Protein 7BMY (pdb70)

Solvent-accessible surface area: 7730 Å² total; per-residue (Å²): 210,158,183,163,142,34,100,143,87,48,30,157,1,84,1,28,32,162,194,142,120,2,17,0,19,8,40,169,86,57,129,76,0,26,5,14,43,86,125,26,128,42,108,56,91,8,72,3,21,13,107,61,13,67,72,36,78,68,33,88,100,87,45,112,109,23,31,0,55,0,12,17,126,94,132,133,143,52,131,139,76,49,114,51,22,84,26,111,0,50,5,55,49,124,121,61,14,48,62,40,0,42,47,0,69,80,13,0,51,67,28,50,92,70,104

Secondary structure (DSSP, 8-state):
-------PPPP-EEEEETTEEEEEEE-TTS-EEEEEETT--S--SEEEEGGGEEEEEEPPTTSSS-EEEEEEPPPTT--TTSPPPEEEEEE--TTTHHHHHHHHHHHHHHHHHH-

Organism: Chaetomium thermophilum (strain DSM 1495 / CBS 144.50 / IMI 039719) (NCBI:txid759272)

Radius of gyration: 14.59 Å; Cα contacts (8 Å, |Δi|>4): 200; chains: 1; bounding box: 38×40×38 Å

Sequence (115 aa):
NLYFQGAMSIPRSQTTYKKKEGILTLLTEEDRKFLIWTPLPATGPPTVSLALDDNITNLQQTPPGSAKVILKFTERPRPNAEPGAPPPQYMFQFTHPTDARAEANAIRDLLSSQQLLAAA

Foldseek 3Di:
DDDDDDDDDWDWFFKDWPRATWTWTADPVNQWTFTAGPVRPDGTPDTAGLQFWDDWDFDDPPDPWTKIKTFGHADPPDDPVDGTDMTIITGPPPPCRNVVVVVNSVSSVRVSVVD

Structure (mmCIF, N/CA/C/O backbone):
data_7BMY
#
_entry.id   7BMY
#
_cell.length_a   34.426
_cell.length_b   106.791
_cell.length_c   75.870
_cell.angle_alpha   90.000
_cell.angle_beta   90.000
_cell.angle_gamma   90.000
#
_symmetry.space_group_name_H-M   'C 2 2 21'
#
loop_
_entity.id
_entity.type
_entity.pdbx_description
1 polymer 'RNA polymerase II transcription factor B 73 kDa subunit-like protein'
2 non-polymer 'CESIUM ION'
3 non-polymer 'CHLORIDE ION'
4 water water
#
loop_
_atom_site.group_PDB
_atom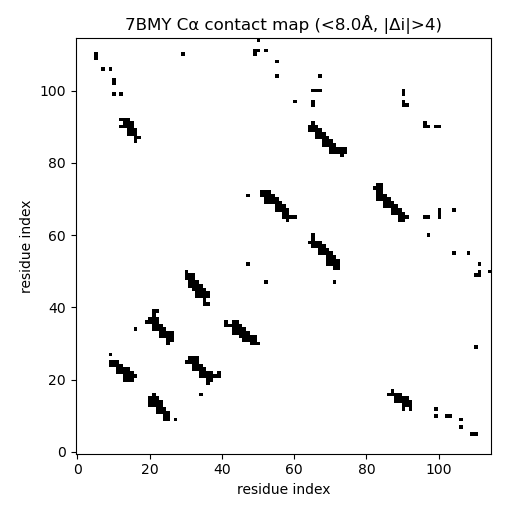_site.id
_atom_site.type_symbol
_atom_site.label_atom_id
_atom_site.label_alt_id
_atom_site.label_comp_id
_atom_site.label_asym_id
_atom_site.label_entity_id
_atom_site.label_seq_id
_atom_site.pdbx_PDB_ins_code
_atom_site.Cartn_x
_atom_site.Cartn_y
_atom_site.Cartn_z
_atom_site.occupancy
_atom_site.B_iso_or_equiv
_atom_site.auth_seq_id
_atom_site.auth_comp_id
_atom_site.auth_asym_id
_atom_site.auth_atom_id
_atom_site.pdbx_PDB_model_num
ATOM 1 N N . ASN A 1 20 ? 13.451 10.950 21.467 1.00 41.41 -6 ASN A N 1
ATOM 2 C CA . ASN A 1 20 ? 13.732 12.201 20.696 1.00 42.14 -6 ASN A CA 1
ATOM 3 C C . ASN A 1 20 ? 12.882 13.440 21.129 1.00 37.82 -6 ASN A C 1
ATOM 4 O O . ASN A 1 20 ? 12.958 14.502 20.488 1.00 33.32 -6 ASN A O 1
ATOM 9 N N . LEU A 1 21 ? 12.155 13.330 22.250 1.00 33.15 -5 LEU A N 1
ATOM 10 C CA . LEU A 1 21 ? 11.299 14.436 22.746 1.00 30.25 -5 LEU A CA 1
ATOM 11 C C . LEU A 1 21 ? 12.121 15.603 23.276 1.00 30.86 -5 LEU A C 1
ATOM 12 O O . LEU A 1 21 ? 13.229 15.415 23.803 1.00 32.98 -5 LEU A O 1
ATOM 17 N N . TYR A 1 22 ? 11.569 16.803 23.160 1.00 26.67 -4 TYR A N 1
ATOM 18 C CA . TYR A 1 22 ? 12.203 17.990 23.719 1.00 28.88 -4 TYR A CA 1
ATOM 19 C C . TYR A 1 22 ? 11.175 18.614 24.643 1.00 26.23 -4 TYR A C 1
ATOM 20 O O . TYR A 1 22 ? 9.988 18.742 24.279 1.00 24.02 -4 TYR A O 1
ATOM 29 N N . PHE A 1 23 ? 11.628 18.964 25.841 1.00 23.69 -3 PHE A N 1
ATOM 30 C CA . PHE A 1 23 ? 10.792 19.617 26.850 1.00 21.76 -3 PHE A CA 1
ATOM 31 C C . PHE A 1 23 ? 11.329 20.970 27.248 1.00 23.82 -3 PHE A C 1
ATOM 32 O O . PHE A 1 23 ? 12.525 21.160 27.337 1.00 25.93 -3 PHE A O 1
ATOM 40 N N . GLN A 1 24 ? 10.437 21.908 27.425 1.00 20.20 -2 GLN A N 1
ATOM 41 C CA . GLN A 1 24 ? 10.791 23.197 28.000 1.00 22.74 -2 GLN A CA 1
ATOM 42 C C . GLN A 1 24 ? 10.258 23.224 29.386 1.00 20.18 -2 GLN A C 1
ATOM 43 O O . GLN A 1 24 ? 9.327 22.485 29.732 1.00 21.24 -2 GLN A O 1
ATOM 49 N N . GLY A 1 25 ? 10.826 24.082 30.224 1.00 20.11 -1 GLY A N 1
ATOM 50 C CA . GLY A 1 25 ? 10.287 24.293 31.573 1.00 18.86 -1 GLY A CA 1
ATOM 51 C C . GLY A 1 25 ? 8.868 24.856 31.576 1.00 19.31 -1 GLY A C 1
ATOM 52 O O . GLY A 1 25 ? 8.462 25.602 30.684 1.00 23.60 -1 GLY A O 1
ATOM 53 N N . ALA A 1 26 ? 8.083 24.402 32.540 1.00 17.43 0 ALA A N 1
ATOM 54 C CA . ALA A 1 26 ? 6.645 24.722 32.670 1.00 16.30 0 ALA A CA 1
ATOM 55 C C . ALA A 1 26 ? 6.175 25.242 34.013 1.00 17.55 0 ALA A C 1
ATOM 56 O O . ALA A 1 26 ? 4.952 25.446 34.248 1.00 20.45 0 ALA A O 1
ATOM 58 N N . MET A 1 27 ? 7.146 25.641 34.834 1.00 16.75 1 MET A N 1
ATOM 59 C CA . MET A 1 27 ? 6.856 26.276 36.108 1.00 21.33 1 MET A CA 1
ATOM 60 C C . MET A 1 27 ? 6.510 27.724 35.811 1.00 18.75 1 MET A C 1
ATOM 61 O O . MET A 1 27 ? 7.022 28.286 34.871 1.00 15.07 1 MET A O 1
ATOM 66 N N . SER A 1 28 ? 5.586 28.295 36.570 1.00 21.20 2 SER A N 1
ATOM 67 C CA . SER A 1 28 ? 5.203 29.689 36.376 1.00 22.09 2 SER A CA 1
ATOM 68 C C . SER A 1 28 ? 6.313 30.641 36.804 1.00 18.57 2 SER A C 1
ATOM 69 O O . SER A 1 28 ? 7.194 30.272 37.562 1.00 18.20 2 SER A O 1
ATOM 72 N N . ILE A 1 29 ? 6.272 31.839 36.230 1.00 18.35 3 ILE A N 1
ATOM 73 C CA . ILE A 1 29 ? 7.243 32.856 36.535 1.00 16.56 3 ILE A CA 1
ATOM 74 C C . ILE A 1 29 ? 6.834 33.520 37.859 1.00 18.61 3 ILE A C 1
ATOM 75 O O . ILE A 1 29 ? 5.748 34.098 37.943 1.00 18.23 3 ILE A O 1
ATOM 80 N N . PRO A 1 30 ? 7.702 33.501 38.836 1.00 18.12 4 PRO A N 1
ATOM 81 C CA . PRO A 1 30 ? 7.362 34.189 40.101 1.00 21.46 4 PRO A CA 1
ATOM 82 C C . PRO A 1 30 ? 7.566 35.731 40.031 1.00 18.59 4 PRO A C 1
ATOM 83 O O . PRO A 1 30 ? 8.287 36.175 39.159 1.00 17.22 4 PRO A O 1
ATOM 87 N N . ARG A 1 31 ? 6.893 36.477 40.908 1.00 19.42 5 ARG A N 1
ATOM 88 C CA . ARG A 1 31 ? 7.083 37.934 41.127 1.00 17.13 5 ARG A CA 1
ATOM 89 C C . ARG A 1 31 ? 7.455 38.005 42.600 1.00 16.79 5 ARG A C 1
ATOM 90 O O . ARG A 1 31 ? 6.573 37.785 43.442 1.00 17.52 5 ARG A O 1
ATOM 98 N N . SER A 1 32 ? 8.729 38.256 42.957 1.00 14.20 6 SER A N 1
ATOM 99 C CA . SER A 1 32 ? 9.109 38.137 44.318 1.00 15.11 6 SER A CA 1
ATOM 100 C C . SER A 1 32 ? 9.484 39.502 44.899 1.00 12.81 6 SER A C 1
ATOM 101 O O . SER A 1 32 ? 10.186 40.269 44.227 1.00 9.96 6 SER A O 1
ATOM 104 N N . GLN A 1 33 ? 9.010 39.688 46.132 1.00 11.93 7 GLN A N 1
ATOM 105 C CA . GLN A 1 33 ? 9.318 40.894 46.941 1.00 12.65 7 GLN A CA 1
ATOM 106 C C . GLN A 1 33 ? 10.825 40.938 47.221 1.00 10.68 7 GLN A C 1
ATOM 107 O O . GLN A 1 33 ? 11.401 40.064 47.882 1.00 11.69 7 GLN A O 1
ATOM 113 N N . THR A 1 34 ? 11.507 41.927 46.718 1.00 10.66 8 THR A N 1
ATOM 114 C CA . THR A 1 34 ? 12.934 41.994 46.850 1.00 11.85 8 THR A CA 1
ATOM 115 C C . THR A 1 34 ? 13.423 43.441 46.932 1.00 11.76 8 THR A C 1
ATOM 116 O O . THR A 1 34 ? 12.867 44.341 46.252 1.00 12.57 8 THR A O 1
ATOM 120 N N . THR A 1 35 ? 14.533 43.639 47.671 1.00 12.52 9 THR A N 1
ATOM 121 C CA . THR A 1 35 ? 15.237 44.899 47.791 1.00 13.38 9 THR A CA 1
ATOM 122 C C . THR A 1 35 ? 16.479 44.918 46.943 1.00 13.19 9 THR A C 1
ATOM 123 O O . THR A 1 35 ? 17.232 43.954 46.918 1.00 12.32 9 THR A O 1
ATOM 127 N N . TYR A 1 36 ? 16.619 46.017 46.214 1.00 11.90 10 TYR A N 1
ATOM 128 C CA . TYR A 1 36 ? 17.728 46.260 45.352 1.00 12.17 10 TYR A CA 1
ATOM 129 C C . TYR A 1 36 ? 18.236 47.675 45.624 1.00 13.36 10 TYR A C 1
ATOM 130 O O . TYR A 1 36 ? 17.463 48.660 45.588 1.00 13.06 10 TYR A O 1
ATOM 139 N N . LYS A 1 37 ? 19.522 47.728 45.930 1.00 14.22 11 LYS A N 1
ATOM 140 C CA . LYS A 1 37 ? 20.187 49.004 46.292 1.00 18.39 11 LYS A CA 1
ATOM 141 C C . LYS A 1 37 ? 19.329 49.779 47.276 1.00 18.00 11 LYS A C 1
ATOM 142 O O . LYS A 1 37 ? 19.037 50.992 47.052 1.00 20.28 11 LYS A O 1
ATOM 148 N N . LYS A 1 38 ? 18.928 49.052 48.323 1.00 16.17 12 LYS A N 1
ATOM 149 C CA . LYS A 1 38 ? 18.116 49.526 49.438 1.00 21.63 12 LYS A CA 1
ATOM 150 C C . LYS A 1 38 ? 16.722 50.075 49.086 1.00 20.50 12 LYS A C 1
ATOM 151 O O . LYS A 1 38 ? 16.192 50.861 49.852 1.00 24.58 12 LYS A O 1
ATOM 157 N N . LYS A 1 39 ? 16.170 49.787 47.924 1.00 17.43 13 LYS A N 1
ATOM 158 C CA . LYS A 1 39 ? 14.756 50.151 47.624 1.00 15.17 13 LYS A CA 1
ATOM 159 C C . LYS A 1 39 ? 13.949 48.843 47.487 1.00 14.68 13 LYS A C 1
ATOM 160 O O . LYS A 1 39 ? 14.489 47.891 46.978 1.00 13.37 13 LYS A O 1
ATOM 166 N N . GLU A 1 40 ? 12.677 48.826 47.896 1.00 14.97 14 GLU A N 1
ATOM 167 C CA . GLU A 1 40 ? 11.806 47.656 47.768 1.00 15.44 14 GLU A CA 1
ATOM 168 C C . GLU A 1 40 ? 11.202 47.601 46.404 1.00 12.55 14 GLU A C 1
ATOM 169 O O . GLU A 1 40 ? 10.845 48.667 45.779 1.00 10.80 14 GLU A O 1
ATOM 175 N N . GLY A 1 41 ? 11.099 46.369 45.850 1.00 11.27 15 GLY A N 1
ATOM 176 C CA . GLY A 1 41 ? 10.494 46.173 44.597 1.00 9.70 15 GLY A CA 1
ATOM 177 C C . GLY A 1 41 ? 10.148 44.730 44.296 1.00 10.45 15 GLY A C 1
ATOM 178 O O . GLY A 1 41 ? 9.951 43.936 45.236 1.00 10.07 15 GLY A O 1
ATOM 179 N N . ILE A 1 42 ? 10.078 44.453 42.991 1.00 10.44 16 ILE A N 1
ATOM 180 C CA . ILE A 1 42 ? 9.643 43.098 42.499 1.00 11.36 16 ILE A CA 1
ATOM 181 C C . ILE A 1 42 ? 10.635 42.580 41.515 1.00 10.23 16 ILE A C 1
ATOM 182 O O . ILE A 1 42 ? 11.009 43.268 40.576 1.00 10.69 16 ILE A O 1
ATOM 187 N N . LEU A 1 43 ? 11.104 41.366 41.749 1.00 9.86 17 LEU A N 1
ATOM 188 C CA . LEU A 1 43 ? 12.012 40.712 40.825 1.00 8.73 17 LEU A CA 1
ATOM 189 C C . LEU A 1 43 ? 11.148 39.708 40.091 1.00 9.94 17 LEU A C 1
ATOM 190 O O . LEU A 1 43 ? 10.344 38.934 40.763 1.00 11.24 17 LEU A O 1
ATOM 195 N N . THR A 1 44 ? 11.298 39.689 38.788 1.00 10.09 18 THR A N 1
ATOM 196 C CA . THR A 1 44 ? 10.599 38.700 37.926 1.00 11.78 18 THR A CA 1
ATOM 197 C C . THR A 1 44 ? 11.335 38.467 36.622 1.00 11.91 18 THR A C 1
ATOM 198 O O . THR A 1 44 ? 12.515 38.925 36.488 1.00 10.49 18 THR A O 1
ATOM 202 N N . LEU A 1 45 ? 10.727 37.735 35.679 1.00 11.94 19 LEU A N 1
ATOM 203 C CA A LEU A 1 45 ? 11.242 37.574 34.322 0.80 12.65 19 LEU A CA 1
ATOM 204 C CA B LEU A 1 45 ? 11.260 37.565 34.340 0.20 11.98 19 LEU A CA 1
ATOM 205 C C . LEU A 1 45 ? 10.219 38.099 33.378 1.00 12.94 19 LEU A C 1
ATOM 206 O O . LEU A 1 45 ? 8.987 38.095 33.701 1.00 13.53 19 LEU A O 1
ATOM 215 N N . THR A 1 46 ? 10.699 38.597 32.242 1.00 12.70 20 THR A N 1
ATOM 216 C CA . THR A 1 46 ? 9.839 38.945 31.106 1.00 14.01 20 THR A CA 1
ATOM 217 C C . THR A 1 46 ? 9.075 37.657 30.623 1.00 14.38 20 THR A C 1
ATOM 218 O O . THR A 1 46 ? 9.469 36.540 30.945 1.00 11.97 20 THR A O 1
ATOM 222 N N . GLU A 1 47 ? 7.953 37.858 29.937 1.00 16.38 21 GLU A N 1
ATOM 223 C CA A GLU A 1 47 ? 7.115 36.700 29.534 0.80 20.90 21 GLU A CA 1
ATOM 224 C CA B GLU A 1 47 ? 7.076 36.745 29.468 0.20 17.52 21 GLU A CA 1
ATOM 225 C C . GLU A 1 47 ? 7.846 35.742 28.596 1.00 18.02 21 GLU A C 1
ATOM 226 O O . GLU A 1 47 ? 7.570 34.557 28.612 1.00 18.63 21 GLU A O 1
ATOM 237 N N . ASP A 1 48 ? 8.793 36.254 27.835 1.00 17.67 22 ASP A N 1
ATOM 238 C CA . ASP A 1 48 ? 9.604 35.428 26.947 1.00 18.67 22 ASP A CA 1
ATOM 239 C C . ASP A 1 48 ? 10.701 34.638 27.649 1.00 17.19 22 ASP A C 1
ATOM 240 O O . ASP A 1 48 ? 11.423 33.868 26.994 1.00 16.46 22 ASP A O 1
ATOM 245 N N . ARG A 1 49 ? 10.905 34.949 28.936 1.00 15.93 23 ARG A N 1
ATOM 246 C CA . ARG A 1 49 ? 11.917 34.359 29.827 1.00 14.41 23 ARG A CA 1
ATOM 247 C C . ARG A 1 49 ? 13.347 34.651 29.326 1.00 15.66 23 ARG A C 1
ATOM 248 O O . ARG A 1 49 ? 14.245 33.904 29.669 1.00 15.52 23 ARG A O 1
ATOM 256 N N . LYS A 1 50 ? 13.533 35.758 28.608 1.00 14.92 24 LYS A N 1
ATOM 257 C CA . LYS A 1 50 ? 14.837 36.214 28.178 1.00 16.39 24 LYS A CA 1
ATOM 258 C C . LYS A 1 50 ? 15.497 37.251 29.097 1.00 14.59 24 LYS A C 1
ATOM 259 O O . LYS A 1 50 ? 16.718 37.418 29.023 1.00 14.56 24 LYS A O 1
ATOM 265 N N . PHE A 1 51 ? 14.734 37.910 29.949 1.00 12.70 25 PHE A N 1
ATOM 266 C CA . PHE A 1 51 ? 15.287 39.002 30.799 1.00 13.34 25 PHE A CA 1
ATOM 267 C C . PHE A 1 51 ? 14.818 38.858 32.235 1.00 11.43 25 PHE A C 1
ATOM 268 O O . PHE A 1 51 ? 13.641 38.594 32.463 1.00 11.81 25 PHE A O 1
ATOM 276 N N . LEU A 1 52 ? 15.746 38.975 33.164 1.00 11.06 26 LEU A N 1
ATOM 277 C CA . LEU A 1 52 ? 15.557 39.116 34.601 1.00 12.06 26 LEU A CA 1
ATOM 278 C C . LEU A 1 52 ? 15.341 40.595 34.892 1.00 12.90 26 LEU A C 1
ATOM 279 O O . LEU A 1 52 ? 16.196 41.420 34.553 1.00 12.18 26 LEU A O 1
ATOM 284 N N . ILE A 1 53 ? 14.154 40.949 35.376 1.00 11.61 27 ILE A N 1
ATOM 285 C CA . ILE A 1 53 ? 13.837 42.367 35.538 1.00 11.63 27 ILE A CA 1
ATOM 286 C C . ILE A 1 53 ? 13.439 42.704 36.996 1.00 11.11 27 ILE A C 1
ATOM 287 O O . ILE A 1 53 ? 12.748 41.937 37.664 1.00 10.85 27 ILE A O 1
ATOM 292 N N . TRP A 1 54 ? 13.954 43.809 37.539 1.00 10.75 28 TRP A N 1
ATOM 293 C CA . TRP A 1 54 ? 13.584 44.315 38.840 1.00 10.61 28 TRP A CA 1
ATOM 294 C C . TRP A 1 54 ? 12.965 45.709 38.674 1.00 10.40 28 TRP A C 1
ATOM 295 O O . TRP A 1 54 ? 13.497 46.528 37.973 1.00 11.09 28 TRP A O 1
ATOM 306 N N . THR A 1 55 ? 11.807 45.909 39.282 1.00 11.09 29 THR A N 1
ATOM 307 C CA . THR A 1 55 ? 11.025 47.144 39.216 1.00 10.86 29 THR A CA 1
ATOM 308 C C . THR A 1 55 ? 10.734 47.589 40.620 1.00 11.57 29 THR A C 1
ATOM 309 O O . THR A 1 55 ? 10.262 46.831 41.446 1.00 10.77 29 THR A O 1
ATOM 313 N N . PRO A 1 56 ? 11.069 48.842 40.959 1.00 12.07 30 PRO A N 1
ATOM 314 C CA . PRO A 1 56 ? 10.731 49.303 42.263 1.00 11.28 30 PRO A CA 1
ATOM 315 C C . PRO A 1 56 ? 9.211 49.498 42.535 1.00 12.51 30 PRO A C 1
ATOM 316 O O . PRO A 1 56 ? 8.416 49.754 41.615 1.00 13.89 30 PRO A O 1
ATOM 320 N N . LEU A 1 57 ? 8.839 49.336 43.794 1.00 12.73 31 LEU A N 1
ATOM 321 C CA . LEU A 1 57 ? 7.415 49.507 44.205 1.00 14.48 31 LEU A CA 1
ATOM 322 C C . LEU A 1 57 ? 7.097 50.975 43.953 1.00 16.46 31 LEU A C 1
ATOM 323 O O . LEU A 1 57 ? 7.965 51.837 44.196 1.00 14.40 31 LEU A O 1
ATOM 328 N N . PRO A 1 58 ? 5.904 51.302 43.480 1.00 19.93 32 PRO A N 1
ATOM 329 C CA . PRO A 1 58 ? 4.685 50.512 43.276 1.00 20.84 32 PRO A CA 1
ATOM 330 C C . PRO A 1 58 ? 4.551 49.333 42.130 1.00 21.33 32 PRO A C 1
ATOM 331 O O . PRO A 1 58 ? 3.564 48.483 42.072 1.00 27.31 32 PRO A O 1
ATOM 335 N N . ALA A 1 59 ? 5.604 49.245 41.348 1.00 18.48 33 ALA A N 1
ATOM 336 C CA . ALA A 1 59 ? 5.836 48.388 40.249 1.00 17.83 33 ALA A CA 1
ATOM 337 C C . ALA A 1 59 ? 4.997 48.675 39.014 1.00 20.71 33 ALA A C 1
ATOM 338 O O . ALA A 1 59 ? 4.888 47.809 38.182 1.00 19.36 33 ALA A O 1
ATOM 340 N N . THR A 1 60 ? 4.548 49.923 38.843 1.00 19.04 34 THR A N 1
ATOM 341 C CA . THR A 1 60 ? 3.813 50.310 37.608 1.00 19.99 34 THR A CA 1
ATOM 342 C C . THR A 1 60 ? 4.681 51.076 36.632 1.00 18.78 34 THR A C 1
ATOM 343 O O . THR A 1 60 ? 4.275 51.319 35.505 1.00 22.57 34 THR A O 1
ATOM 347 N N . GLY A 1 61 ? 5.911 51.424 37.026 1.00 15.61 35 GLY A N 1
ATOM 348 C CA . GLY A 1 61 ? 6.861 51.964 36.143 1.00 14.01 35 GLY A CA 1
ATOM 349 C C . GLY A 1 61 ? 7.699 50.910 35.458 1.00 15.67 35 GLY A C 1
ATOM 350 O O . GLY A 1 61 ? 7.479 49.710 35.670 1.00 15.96 35 GLY A O 1
ATOM 351 N N . PRO A 1 62 ? 8.670 51.324 34.663 1.00 14.07 36 PRO A N 1
ATOM 352 C CA . PRO A 1 62 ? 9.515 50.363 33.991 1.00 13.44 36 PRO A CA 1
ATOM 353 C C . PRO A 1 62 ? 10.573 49.804 34.916 1.00 13.51 36 PRO A C 1
ATOM 354 O O . PRO A 1 62 ? 10.833 50.372 35.956 1.00 11.71 36 PRO A O 1
ATOM 358 N N . PRO A 1 63 ? 11.151 48.640 34.543 1.00 13.32 37 PRO A N 1
ATOM 359 C CA . PRO A 1 63 ? 12.205 48.063 35.318 1.00 13.27 37 PRO A CA 1
ATOM 360 C C . PRO A 1 63 ? 13.379 48.990 35.449 1.00 13.64 37 PRO A C 1
ATOM 361 O O . PRO A 1 63 ? 13.637 49.762 34.515 1.00 13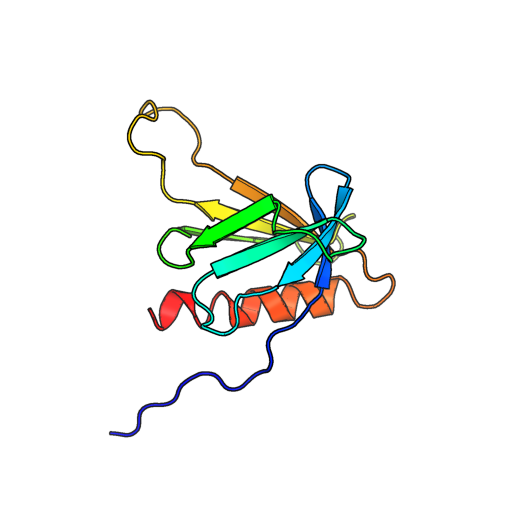.45 37 PRO A O 1
ATOM 365 N N . THR A 1 64 ? 14.037 48.944 36.579 1.00 12.92 38 THR A N 1
ATOM 366 C CA . THR A 1 64 ? 15.318 49.685 36.733 1.00 15.29 38 THR A CA 1
ATOM 367 C C . THR A 1 64 ? 16.521 48.783 36.493 1.00 15.02 38 THR A C 1
ATOM 368 O O . THR A 1 64 ? 17.696 49.235 36.314 1.00 14.24 38 THR A O 1
ATOM 372 N N . VAL A 1 65 ? 16.283 47.473 36.497 1.00 12.84 39 VAL A N 1
ATOM 373 C CA . VAL A 1 65 ? 17.314 46.520 36.166 1.00 13.67 39 VAL A CA 1
ATOM 374 C C . VAL A 1 65 ? 16.708 45.592 35.123 1.00 14.18 39 VAL A C 1
ATOM 375 O O . VAL A 1 65 ? 15.567 45.043 35.332 1.00 12.57 39 VAL A O 1
ATOM 379 N N . SER A 1 66 ? 17.451 45.373 34.027 1.00 15.34 40 SER A N 1
ATOM 380 C CA . SER A 1 66 ? 17.035 44.456 32.975 1.00 17.41 40 SER A CA 1
ATOM 381 C C . SER A 1 66 ? 18.312 43.726 32.530 1.00 21.07 40 SER A C 1
ATOM 382 O O . SER A 1 66 ? 19.206 44.307 31.886 1.00 22.88 40 SER A O 1
ATOM 385 N N . LEU A 1 67 ? 18.412 42.469 32.940 1.00 16.01 41 LEU A N 1
ATOM 386 C CA . LEU A 1 67 ? 19.594 41.633 32.675 1.00 18.14 41 LEU A CA 1
ATOM 387 C C . LEU A 1 67 ? 19.216 40.518 31.748 1.00 16.48 41 LEU A C 1
ATOM 388 O O . LEU A 1 67 ? 18.346 39.670 32.086 1.00 13.22 41 LEU A O 1
ATOM 393 N N . ALA A 1 68 ? 19.827 40.527 30.563 1.00 15.91 42 ALA A N 1
ATOM 394 C CA . ALA A 1 68 ? 19.595 39.462 29.583 1.00 16.77 42 ALA A CA 1
ATOM 395 C C . ALA A 1 68 ? 20.149 38.175 30.171 1.00 17.44 42 ALA A C 1
ATOM 396 O O . ALA A 1 68 ? 21.230 38.170 30.711 1.00 16.84 42 ALA A O 1
ATOM 398 N N . LEU A 1 69 ? 19.357 37.118 30.181 1.00 17.11 43 LEU A N 1
ATOM 399 C CA . LEU A 1 69 ? 19.856 35.827 30.636 1.00 16.90 43 LEU A CA 1
ATOM 400 C C . LEU A 1 69 ? 21.132 35.410 29.821 1.00 17.39 43 LEU A C 1
ATOM 401 O O . LEU A 1 69 ? 22.059 34.831 30.383 1.00 17.92 43 LEU A O 1
ATOM 406 N N . ASP A 1 70 ? 21.190 35.786 28.544 1.00 19.48 44 ASP A N 1
ATOM 407 C CA A ASP A 1 70 ? 22.373 35.573 27.678 0.50 20.12 44 ASP A CA 1
ATOM 408 C CA B ASP A 1 70 ? 22.398 35.462 27.761 0.50 19.68 44 ASP A CA 1
ATOM 409 C C . ASP A 1 70 ? 23.660 36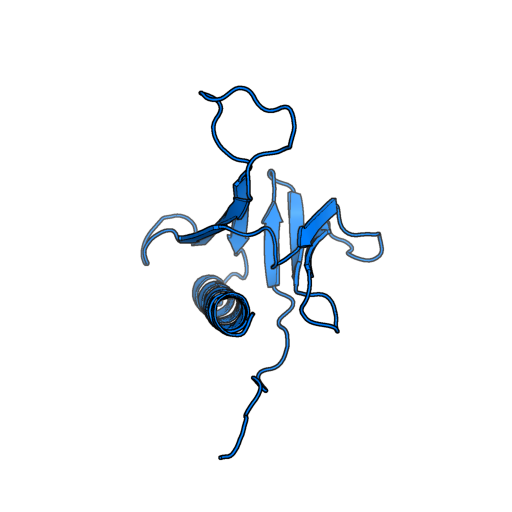.204 28.204 1.00 20.67 44 ASP A C 1
ATOM 410 O O . ASP A 1 70 ? 24.764 35.773 27.832 1.00 22.24 44 ASP A O 1
ATOM 419 N N . ASN A 1 71 ? 23.529 37.254 29.037 1.00 18.77 45 ASN A N 1
ATOM 420 C CA . ASN A 1 71 ? 24.672 37.925 29.644 1.00 17.82 45 ASN A CA 1
ATOM 421 C C . ASN A 1 71 ? 25.006 37.548 31.068 1.00 16.56 45 ASN A C 1
ATOM 422 O O . ASN A 1 71 ? 25.887 38.153 31.661 1.00 17.37 45 ASN A O 1
ATOM 427 N N . ILE A 1 72 ? 24.203 36.688 31.690 1.00 13.83 46 ILE A N 1
ATOM 428 C CA . ILE A 1 72 ? 24.459 36.251 33.033 1.00 16.45 46 ILE A CA 1
ATOM 429 C C . ILE A 1 72 ? 25.510 35.154 33.133 1.00 17.27 46 ILE A C 1
ATOM 430 O O . ILE A 1 72 ? 25.374 34.073 32.485 1.00 18.13 46 ILE A O 1
ATOM 435 N N . THR A 1 73 ? 26.555 35.389 33.896 1.00 16.70 47 THR A N 1
ATOM 436 C CA . THR A 1 73 ? 27.661 34.427 33.982 1.00 18.15 47 THR A CA 1
ATOM 437 C C . THR A 1 73 ? 27.776 33.613 35.267 1.00 17.33 47 THR A C 1
ATOM 438 O O . THR A 1 73 ? 28.531 32.579 35.354 1.00 17.25 47 THR A O 1
ATOM 442 N N . ASN A 1 74 ? 27.057 34.020 36.311 1.00 14.88 48 ASN A N 1
ATOM 443 C CA . ASN A 1 74 ? 27.091 33.291 37.547 1.00 14.20 48 ASN A CA 1
ATOM 444 C C . ASN A 1 74 ? 25.845 33.670 38.340 1.00 14.63 48 ASN A C 1
ATOM 445 O O . ASN A 1 74 ? 25.273 34.770 38.172 1.00 12.98 48 ASN A O 1
ATOM 450 N N . LEU A 1 75 ? 25.532 32.799 39.262 1.00 14.53 49 LEU A N 1
ATOM 451 C CA . LEU A 1 75 ? 24.376 32.935 40.186 1.00 16.04 49 LEU A CA 1
ATOM 452 C C . LEU A 1 75 ? 24.892 32.397 41.519 1.00 17.08 49 LEU A C 1
ATOM 453 O O . LEU A 1 75 ? 25.483 31.287 41.580 1.00 16.25 49 LEU A O 1
ATOM 458 N N . GLN A 1 76 ? 24.822 33.222 42.559 1.00 14.57 50 GLN A N 1
ATOM 459 C CA . GLN A 1 76 ? 25.304 32.839 43.870 1.00 14.32 50 GLN A CA 1
ATOM 460 C C . GLN A 1 76 ? 24.196 33.178 44.879 1.00 16.43 50 GLN A C 1
ATOM 461 O O . GLN A 1 76 ? 23.316 34.000 44.552 1.00 13.88 50 GLN A O 1
ATOM 467 N N . GLN A 1 77 ? 24.264 32.601 46.061 1.00 16.09 51 GLN A N 1
ATOM 468 C CA . GLN A 1 77 ? 23.253 32.854 47.138 1.00 15.36 51 GLN A CA 1
ATOM 469 C C . GLN A 1 77 ? 23.882 32.917 48.521 1.00 17.37 51 GLN A C 1
ATOM 470 O O . GLN A 1 77 ? 24.923 32.333 48.750 1.00 17.33 51 GLN A O 1
ATOM 476 N N . THR A 1 78 ? 23.265 33.634 49.471 1.00 13.95 52 THR A N 1
ATOM 477 C CA . THR A 1 78 ? 23.705 33.547 50.838 1.00 15.41 52 THR A CA 1
ATOM 478 C C . THR A 1 78 ? 23.284 32.149 51.279 1.00 14.34 52 THR A C 1
ATOM 479 O O . THR A 1 78 ? 22.254 31.614 50.874 1.00 14.42 52 THR A O 1
ATOM 483 N N . PRO A 1 79 ? 24.149 31.473 52.011 1.00 16.26 53 PRO A N 1
ATOM 484 C CA . PRO A 1 79 ? 23.720 30.190 52.543 1.00 17.72 53 PRO A CA 1
ATOM 485 C C . PRO A 1 79 ? 22.522 30.219 53.521 1.00 14.89 53 PRO A C 1
ATOM 486 O O . PRO A 1 79 ? 22.305 31.239 54.220 1.00 15.49 53 PRO A O 1
ATOM 490 N N . PRO A 1 80 ? 21.681 29.158 53.550 1.00 16.52 54 PRO A N 1
ATOM 491 C CA . PRO A 1 80 ? 20.602 29.091 54.534 1.00 17.66 54 PRO A CA 1
ATOM 492 C C . PRO A 1 80 ? 21.106 29.406 55.974 1.00 19.56 54 PRO A C 1
ATOM 493 O O . PRO A 1 80 ? 22.217 28.996 56.347 1.00 19.01 54 PRO A O 1
ATOM 497 N N . GLY A 1 81 ? 20.308 30.187 56.708 1.00 17.93 55 GLY A N 1
ATOM 498 C CA . GLY A 1 81 ? 20.665 30.619 58.048 1.00 19.09 55 GLY A CA 1
ATOM 499 C C . GLY A 1 81 ? 21.465 31.898 58.181 1.00 17.91 55 GLY A C 1
ATOM 500 O O . GLY A 1 81 ? 21.735 32.327 59.290 1.00 15.72 55 GLY A O 1
ATOM 501 N N . SER A 1 82 ? 21.773 32.526 57.031 1.00 14.18 56 SER A N 1
ATOM 502 C CA . SER A 1 82 ? 22.403 33.804 56.926 1.00 13.66 56 SER A CA 1
ATOM 503 C C . SER A 1 82 ? 21.400 34.852 57.437 1.00 13.62 56 SER A C 1
ATOM 504 O O . SER A 1 82 ? 20.138 34.637 57.451 1.00 13.94 56 SER A O 1
ATOM 507 N N . ALA A 1 83 ? 21.917 36.006 57.818 1.00 13.71 57 ALA A N 1
ATOM 508 C CA . ALA A 1 83 ? 21.016 37.075 58.203 1.00 12.16 57 ALA A CA 1
ATOM 509 C C . ALA A 1 83 ? 20.030 37.529 57.133 1.00 12.66 57 ALA A C 1
ATOM 510 O O . ALA A 1 83 ? 18.855 37.827 57.489 1.00 16.05 57 ALA A O 1
ATOM 512 N N . LYS A 1 84 ? 20.479 37.580 55.888 1.00 12.05 58 LYS A N 1
ATOM 513 C CA . LYS A 1 84 ? 19.697 37.957 54.759 1.00 13.49 58 LYS A CA 1
ATOM 514 C C . LYS A 1 84 ? 19.643 36.840 53.718 1.00 11.84 58 LYS A C 1
ATOM 515 O O . LYS A 1 84 ? 20.612 36.178 53.518 1.00 12.81 58 LYS A O 1
ATOM 521 N N . VAL A 1 85 ? 18.503 36.708 53.056 1.00 11.03 59 VAL A N 1
ATOM 522 C CA . VAL A 1 85 ? 18.350 35.874 51.895 1.00 12.19 59 VAL A CA 1
ATOM 523 C C . VAL A 1 85 ? 18.693 36.756 50.694 1.00 12.39 59 VAL A C 1
ATOM 524 O O . VAL A 1 85 ? 17.950 37.663 50.347 1.00 13.66 59 VAL A O 1
ATOM 528 N N . ILE A 1 86 ? 19.795 36.459 50.023 1.00 11.82 60 ILE A N 1
ATOM 529 C CA . ILE A 1 86 ? 20.225 37.267 48.885 1.00 12.61 60 ILE A CA 1
ATOM 530 C C . ILE A 1 86 ? 20.624 36.348 47.718 1.00 11.94 60 ILE A C 1
ATOM 531 O O . ILE A 1 86 ? 21.307 35.361 48.000 1.00 12.61 60 ILE A O 1
ATOM 536 N N . LEU A 1 87 ? 20.179 36.663 46.493 1.00 11.20 61 LEU A N 1
ATOM 537 C CA . LEU A 1 87 ? 20.734 36.084 45.248 1.00 12.52 61 LEU A CA 1
ATOM 538 C C . LEU A 1 87 ? 21.586 37.120 44.590 1.00 14.85 61 LEU A C 1
ATOM 539 O O . LEU A 1 87 ? 21.155 38.284 44.466 1.00 11.12 61 LEU A O 1
ATOM 544 N 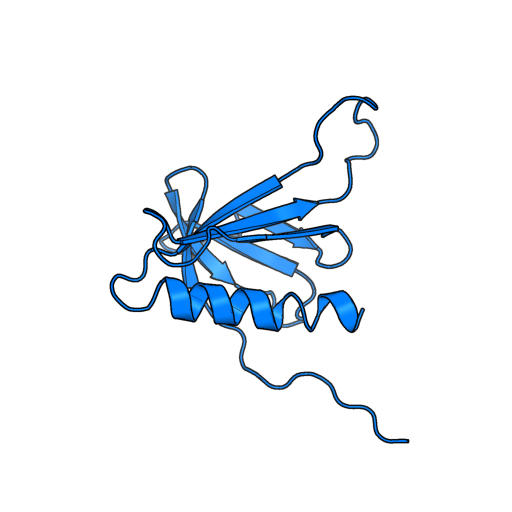N . LYS A 1 88 ? 22.775 36.724 44.143 1.00 12.52 62 LYS A N 1
ATOM 545 C CA . LYS A 1 88 ? 23.687 37.630 43.453 1.00 14.25 62 LYS A CA 1
ATOM 546 C C . LYS A 1 88 ? 23.929 37.140 42.055 1.00 14.78 62 LYS A C 1
ATOM 547 O O . LYS A 1 88 ? 24.308 35.994 41.880 1.00 14.04 62 LYS A O 1
ATOM 553 N N . PHE A 1 89 ? 23.605 37.947 41.054 1.00 12.82 63 PHE A N 1
ATOM 554 C CA . PHE A 1 89 ? 23.787 37.610 39.625 1.00 12.76 63 PHE A CA 1
ATOM 555 C C . PHE A 1 89 ? 24.994 38.415 39.130 1.00 13.61 63 PHE A C 1
ATOM 556 O O . PHE A 1 89 ? 25.145 39.625 39.445 1.00 13.46 63 PHE A O 1
ATOM 564 N N . THR A 1 90 ? 25.890 37.722 38.472 1.00 13.81 64 THR A N 1
ATOM 565 C CA . THR A 1 90 ? 27.075 38.330 37.805 1.00 14.42 64 THR A CA 1
ATOM 566 C C . THR A 1 90 ? 26.803 38.365 36.304 1.00 15.83 64 THR A C 1
ATOM 567 O O . THR A 1 90 ? 26.308 37.401 35.650 1.00 13.78 64 THR A O 1
ATOM 571 N N . GLU A 1 91 ? 27.224 39.461 35.692 1.00 17.53 65 GLU A N 1
ATOM 572 C CA . GLU A 1 91 ? 27.021 39.678 34.315 1.00 19.91 65 GLU A CA 1
ATOM 573 C C . GLU A 1 91 ? 28.409 39.671 33.607 1.00 19.97 65 GLU A C 1
ATOM 574 O O . GLU A 1 91 ? 29.464 39.883 34.262 1.00 18.79 65 GLU A O 1
ATOM 580 N N . ARG A 1 92 ? 28.376 39.409 32.311 1.00 21.45 66 ARG A N 1
ATOM 581 C CA . ARG A 1 92 ? 29.592 39.510 31.441 1.00 23.62 66 ARG A CA 1
ATOM 582 C C . ARG A 1 92 ? 30.192 40.889 31.553 1.00 20.16 66 ARG A C 1
ATOM 583 O O . ARG A 1 92 ? 29.456 41.836 31.636 1.00 19.49 66 ARG A O 1
ATOM 591 N N . PRO A 1 93 ? 31.542 41.021 31.490 1.00 22.35 67 PRO A N 1
ATOM 592 C CA . PRO A 1 93 ? 32.088 42.352 31.521 1.00 24.70 67 PRO A CA 1
ATOM 593 C C . PRO A 1 93 ? 31.616 43.208 30.362 1.00 24.30 67 PRO A C 1
ATOM 594 O O . PRO A 1 93 ? 31.443 42.704 29.253 1.00 24.13 67 PRO A O 1
ATOM 598 N N . ARG A 1 94 ? 31.392 44.466 30.674 1.00 24.50 68 ARG A N 1
ATOM 599 C CA . ARG A 1 94 ? 31.063 45.495 29.706 1.00 31.01 68 ARG A CA 1
ATOM 600 C C . ARG A 1 94 ? 32.214 45.697 28.668 1.00 33.62 68 ARG A C 1
ATOM 601 O O . ARG A 1 94 ? 33.393 45.371 28.943 1.00 22.92 68 ARG A O 1
ATOM 609 N N . PRO A 1 95 ? 31.858 46.176 27.447 1.00 36.12 69 PRO A N 1
ATOM 610 C CA . PRO A 1 95 ? 32.856 46.161 26.342 1.00 38.21 69 PRO A CA 1
ATOM 611 C C . PRO A 1 95 ? 34.129 46.933 26.628 1.00 32.06 69 PRO A C 1
ATOM 612 O O . PRO A 1 95 ? 35.211 46.487 26.235 1.00 38.15 69 PRO A O 1
ATOM 616 N N . ASN A 1 96 ? 34.004 48.066 27.302 1.00 33.71 70 ASN A N 1
ATOM 617 C CA . ASN A 1 96 ? 35.163 48.939 27.547 1.00 33.24 70 ASN A CA 1
ATOM 618 C C . ASN A 1 96 ? 35.675 48.875 28.996 1.00 28.70 70 ASN A C 1
ATOM 619 O O . ASN A 1 96 ? 36.342 49.775 29.487 1.00 27.76 70 ASN A O 1
ATOM 624 N N . ALA A 1 97 ? 35.329 47.818 29.702 1.00 21.95 71 ALA A N 1
ATOM 625 C CA . ALA A 1 97 ? 35.881 47.659 31.046 1.00 20.91 71 ALA A CA 1
ATOM 626 C C . ALA A 1 97 ? 37.394 47.365 30.985 1.00 16.59 71 ALA A C 1
ATOM 627 O O . ALA A 1 97 ? 37.893 46.709 30.076 1.00 16.74 71 ALA A O 1
ATOM 629 N N . GLU A 1 98 ? 38.067 47.813 32.003 1.00 15.86 72 GLU A N 1
ATOM 630 C CA . GLU A 1 98 ? 39.481 47.554 32.199 1.00 15.45 72 GLU A CA 1
ATOM 631 C C . GLU A 1 98 ? 39.625 46.097 32.666 1.00 15.99 72 GLU A C 1
ATOM 632 O O . GLU A 1 98 ? 38.749 45.599 33.322 1.00 15.19 72 GLU A O 1
ATOM 638 N N . PRO A 1 99 ? 40.687 45.429 32.245 1.00 16.90 73 PRO A N 1
ATOM 639 C CA . PRO A 1 99 ? 40.877 44.013 32.549 1.00 16.59 73 PRO A CA 1
ATOM 640 C C . PRO A 1 99 ? 40.958 43.618 34.036 1.00 17.44 73 PRO A C 1
ATOM 641 O O . PRO A 1 99 ? 40.640 42.456 34.390 1.00 17.61 73 PRO A O 1
ATOM 645 N N . GLY A 1 100 ? 41.281 44.554 34.948 1.00 15.37 74 GLY A N 1
ATOM 646 C CA . GLY A 1 100 ? 41.317 44.221 36.335 1.00 15.44 74 GLY A CA 1
ATOM 647 C C . GLY A 1 100 ? 40.011 44.436 37.078 1.00 14.42 74 GLY A C 1
ATOM 648 O O . GLY A 1 100 ? 39.922 44.077 38.206 1.00 16.27 74 GLY A O 1
ATOM 649 N N . ALA A 1 101 ? 39.032 45.014 36.398 1.00 15.15 75 ALA A N 1
ATOM 650 C CA . ALA A 1 101 ? 37.817 45.519 37.007 1.00 16.70 75 ALA A CA 1
ATOM 651 C C . ALA A 1 101 ? 36.900 44.349 37.326 1.00 16.67 75 ALA A C 1
ATOM 652 O O . ALA A 1 101 ? 36.820 43.377 36.543 1.00 16.86 75 ALA A O 1
ATOM 654 N N . PRO A 1 102 ? 36.206 44.432 38.461 1.00 18.95 76 PRO A N 1
ATOM 655 C CA . PRO A 1 102 ? 35.262 43.350 38.742 1.00 19.90 76 PRO A CA 1
ATOM 656 C C . PRO A 1 102 ? 34.080 43.349 37.741 1.00 20.16 76 PRO A C 1
ATOM 657 O O . PRO A 1 102 ? 33.764 44.370 37.178 1.00 20.37 76 PRO A O 1
ATOM 661 N N . PRO A 1 103 ? 33.428 42.206 37.556 1.00 18.78 77 PRO A N 1
ATOM 662 C CA . PRO A 1 103 ? 32.384 42.214 36.533 1.00 19.59 77 PRO A CA 1
ATOM 663 C C . PRO A 1 103 ? 31.113 42.854 37.140 1.00 17.88 77 PRO A C 1
ATOM 664 O O . PRO A 1 103 ? 31.060 42.967 38.345 1.00 21.86 77 PRO A O 1
ATOM 668 N N . PRO A 1 104 ? 30.139 43.271 36.320 1.00 17.77 78 PRO A N 1
ATOM 669 C CA . PRO A 1 104 ? 28.943 43.832 36.964 1.00 16.15 78 PRO A CA 1
ATOM 670 C C . PRO A 1 104 ? 28.209 42.798 37.771 1.00 13.49 78 PRO A C 1
ATOM 671 O O . PRO A 1 104 ? 28.137 41.632 37.361 1.00 15.13 78 PRO A O 1
ATOM 675 N N . GLN A 1 105 ? 27.647 43.223 38.884 1.00 14.00 79 GLN A N 1
ATOM 676 C CA . GLN A 1 105 ? 26.892 42.286 39.780 1.00 14.98 79 GLN A CA 1
ATOM 677 C C . GLN A 1 105 ? 25.669 42.919 40.333 1.00 14.94 79 GLN A C 1
ATOM 678 O O . GLN A 1 105 ? 25.587 44.181 40.480 1.00 14.95 79 GLN A O 1
ATOM 684 N N . TYR A 1 106 ? 24.700 42.092 40.639 1.00 13.19 80 TYR A N 1
ATOM 685 C CA . TYR A 1 106 ? 23.351 42.563 41.059 1.00 13.86 80 TYR A CA 1
ATOM 686 C C . TYR A 1 106 ? 22.891 41.721 42.204 1.00 13.65 80 TYR A C 1
ATOM 687 O O . TYR A 1 106 ? 22.742 40.511 42.016 1.00 13.97 80 TYR A O 1
ATOM 696 N N . MET A 1 107 ? 22.653 42.324 43.358 1.00 12.86 81 MET A N 1
ATOM 697 C CA . MET A 1 107 ? 22.192 41.605 44.553 1.00 13.18 81 MET A CA 1
ATOM 698 C C . MET A 1 107 ? 20.768 41.957 44.870 1.00 13.35 81 MET A C 1
ATOM 699 O O . MET A 1 107 ? 20.396 43.120 44.871 1.00 12.24 81 MET A O 1
ATOM 704 N N . PHE A 1 108 ? 19.942 40.918 45.049 1.00 11.22 82 PHE A N 1
ATOM 705 C CA . PHE A 1 108 ? 18.570 41.089 45.393 1.00 11.00 82 PHE A CA 1
ATOM 706 C C . PHE A 1 108 ? 18.332 40.378 46.676 1.00 11.71 82 PHE A C 1
ATOM 707 O O . PHE A 1 108 ? 18.559 39.186 46.733 1.00 11.09 82 PHE A O 1
ATOM 715 N N . GLN A 1 109 ? 17.839 41.096 47.679 1.00 10.52 83 GLN A N 1
ATOM 716 C CA . GLN A 1 109 ? 17.460 40.548 48.955 1.00 11.13 83 GLN A CA 1
ATOM 717 C C . GLN A 1 109 ? 15.981 40.245 49.009 1.00 11.34 83 GLN A C 1
ATOM 718 O O . GLN A 1 109 ? 15.177 41.128 48.701 1.00 9.89 83 GLN A O 1
ATOM 724 N N . PHE A 1 110 ? 15.649 38.980 49.250 1.00 10.02 84 PHE A N 1
ATOM 725 C CA . PHE A 1 110 ? 14.251 38.497 49.364 1.00 11.25 84 PHE A CA 1
ATOM 726 C C . PHE A 1 110 ? 13.686 38.852 50.732 1.00 11.23 84 PHE A C 1
ATOM 727 O O . PHE A 1 110 ? 14.249 38.508 51.758 1.00 11.73 84 PHE A O 1
ATOM 735 N N . THR A 1 111 ? 12.557 39.570 50.758 1.00 10.46 85 THR A N 1
ATOM 736 C CA . THR A 1 111 ? 12.035 40.200 51.944 1.00 11.89 85 THR A CA 1
ATOM 737 C C . THR A 1 111 ? 10.599 39.679 52.312 1.00 12.59 85 THR A C 1
ATOM 738 O O . THR A 1 111 ? 10.010 40.103 53.302 1.00 11.73 85 THR A O 1
ATOM 742 N N . HIS A 1 112 ? 10.081 38.705 51.596 1.00 12.71 86 HIS A N 1
ATOM 743 C CA . HIS A 1 112 ? 8.847 38.114 52.080 1.00 14.27 86 HIS A CA 1
ATOM 744 C C . HIS A 1 112 ? 9.027 37.585 53.522 1.00 15.57 86 HIS A C 1
ATOM 745 O O . HIS A 1 112 ? 9.981 36.859 53.868 1.00 13.35 86 HIS A O 1
ATOM 752 N N . PRO A 1 113 ? 8.143 38.014 54.432 1.00 16.43 87 PRO A N 1
ATOM 753 C CA . PRO A 1 113 ? 8.515 37.695 55.816 1.00 17.70 87 PRO A CA 1
ATOM 754 C C . PRO A 1 113 ? 8.651 36.222 56.152 1.00 17.41 87 PRO A C 1
ATOM 755 O O . PRO A 1 113 ? 9.537 35.880 56.916 1.00 17.02 87 PRO A O 1
ATOM 759 N N . THR A 1 114 ? 7.817 35.362 55.610 1.00 18.52 88 THR A N 1
ATOM 760 C CA . THR A 1 114 ? 7.939 33.938 55.803 1.00 20.26 88 THR A CA 1
ATOM 761 C C . THR A 1 114 ? 8.562 33.164 54.648 1.00 19.99 88 THR A C 1
ATOM 762 O O . THR A 1 114 ? 9.248 32.194 54.905 1.00 24.54 88 THR A O 1
ATOM 766 N N . ASP A 1 115 ? 8.420 33.646 53.397 1.00 18.52 89 ASP A N 1
ATOM 767 C CA . ASP A 1 115 ? 8.737 32.837 52.206 1.00 16.91 89 ASP A CA 1
ATOM 768 C C . ASP A 1 115 ? 9.995 33.285 51.480 1.00 13.67 89 ASP A C 1
ATOM 769 O O . ASP A 1 115 ? 10.213 32.825 50.355 1.00 14.27 89 ASP A O 1
ATOM 774 N N . ALA A 1 116 ? 10.785 34.153 52.088 1.00 12.83 90 ALA A N 1
ATOM 775 C CA . ALA A 1 116 ? 12.017 34.727 51.446 1.00 11.27 90 ALA A CA 1
ATOM 776 C C . ALA A 1 116 ? 12.879 33.600 50.847 1.00 11.06 90 ALA A C 1
ATOM 777 O O . ALA A 1 116 ? 13.239 33.664 49.674 1.00 10.93 90 ALA A O 1
ATOM 779 N N . ARG A 1 117 ? 13.239 32.578 51.621 1.00 12.34 91 ARG A N 1
ATOM 780 C CA . ARG A 1 117 ? 14.211 31.608 51.103 1.00 12.95 91 ARG A CA 1
ATOM 781 C C . ARG A 1 117 ? 13.573 30.712 50.020 1.00 13.10 91 ARG A C 1
ATOM 782 O O . ARG A 1 117 ? 14.230 30.361 49.042 1.00 13.72 91 ARG A O 1
ATOM 790 N N . ALA A 1 118 ? 12.322 30.340 50.236 1.00 14.91 92 ALA A N 1
ATOM 791 C CA . ALA A 1 118 ? 11.478 29.589 49.252 1.00 16.40 92 ALA A CA 1
ATOM 792 C C . ALA A 1 118 ? 11.405 30.333 47.890 1.00 14.29 92 ALA A C 1
ATOM 793 O O . ALA A 1 118 ? 11.645 29.740 46.847 1.00 11.84 92 ALA A O 1
ATOM 795 N N . GLU A 1 119 ? 11.169 31.647 47.934 1.00 12.44 93 GLU A N 1
ATOM 796 C CA . GLU A 1 119 ? 11.082 32.477 46.766 1.00 13.62 93 GLU A CA 1
ATOM 797 C C . GLU A 1 119 ? 12.438 32.604 46.107 1.00 12.42 93 GLU A C 1
ATOM 798 O O . GLU A 1 119 ? 12.535 32.565 44.907 1.00 11.52 93 GLU A O 1
ATOM 804 N N . ALA A 1 120 ? 13.506 32.759 46.894 1.00 10.51 94 ALA A N 1
ATOM 805 C CA . ALA A 1 120 ? 14.851 32.748 46.340 1.00 9.92 94 ALA A CA 1
ATOM 806 C C . ALA A 1 120 ? 15.163 31.436 45.637 1.00 10.75 94 ALA A C 1
ATOM 807 O O . ALA A 1 120 ? 15.604 31.420 44.531 1.00 10.75 94 ALA A O 1
ATOM 809 N N . ASN A 1 121 ? 14.853 30.332 46.291 1.00 10.55 95 ASN A N 1
ATOM 810 C CA . ASN A 1 121 ? 15.100 29.062 45.668 1.00 12.84 95 ASN A CA 1
ATOM 811 C C . ASN A 1 121 ? 14.350 28.899 44.335 1.00 13.18 95 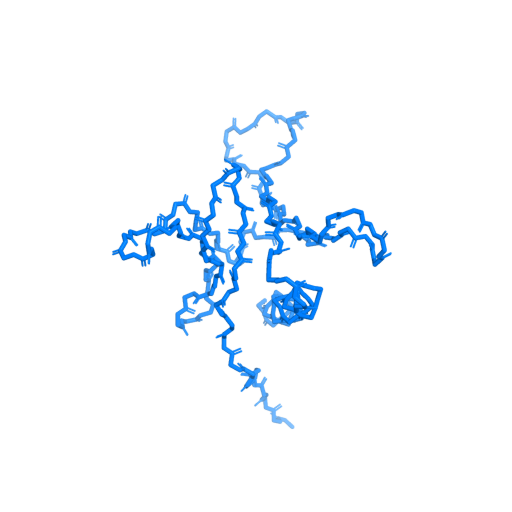ASN A C 1
ATOM 812 O O . ASN A 1 121 ? 14.860 28.252 43.393 1.00 13.48 95 ASN A O 1
ATOM 817 N N . ALA A 1 122 ? 13.111 29.383 44.285 1.00 13.93 96 ALA A N 1
ATOM 818 C CA . ALA A 1 122 ? 12.286 29.260 43.107 1.00 14.28 96 ALA A CA 1
ATOM 819 C C . ALA A 1 122 ? 12.861 30.023 41.924 1.00 13.44 96 ALA A C 1
ATOM 820 O O . ALA A 1 122 ? 12.942 29.523 40.798 1.00 11.28 96 ALA A O 1
ATOM 822 N N . ILE A 1 123 ? 13.310 31.258 42.196 1.00 12.22 97 ILE A N 1
ATOM 823 C CA . ILE A 1 123 ? 13.910 32.063 41.188 1.00 13.13 97 ILE A CA 1
ATOM 824 C C . ILE A 1 123 ? 15.209 31.441 40.740 1.00 11.94 97 ILE A C 1
ATOM 825 O O . ILE A 1 123 ? 15.552 31.468 39.556 1.00 13.28 97 ILE A O 1
ATOM 830 N N . ARG A 1 124 ? 15.982 30.930 41.688 1.00 12.76 98 ARG A N 1
ATOM 831 C CA . ARG A 1 124 ? 17.313 30.398 41.426 1.00 13.30 98 ARG A CA 1
ATOM 832 C C . A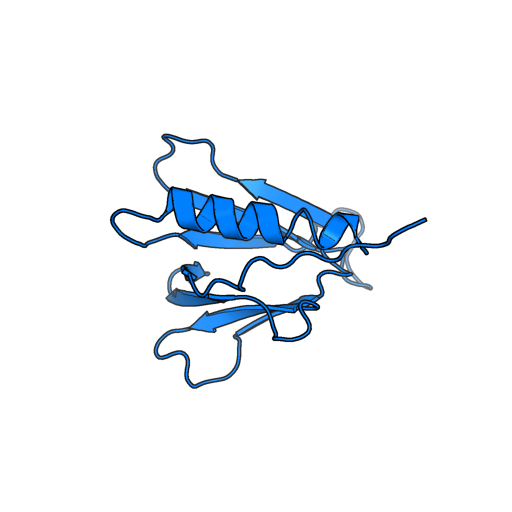RG A 1 124 ? 17.141 29.173 40.514 1.00 14.18 98 ARG A C 1
ATOM 833 O O . ARG A 1 124 ? 17.842 29.039 39.544 1.00 13.92 98 ARG A O 1
ATOM 841 N N . ASP A 1 125 ? 16.199 28.333 40.870 1.00 14.99 99 ASP A N 1
ATOM 842 C CA . ASP A 1 125 ? 15.899 27.118 40.072 1.00 19.34 99 ASP A CA 1
ATOM 843 C C . ASP A 1 12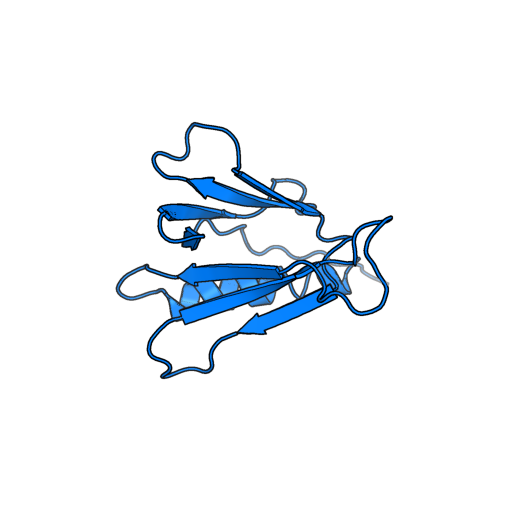5 ? 15.467 27.416 38.614 1.00 17.40 99 ASP A C 1
ATOM 844 O O . ASP A 1 125 ? 16.010 26.807 37.635 1.00 23.08 99 ASP A O 1
ATOM 849 N N . LEU A 1 126 ? 14.557 28.369 38.465 1.00 18.09 100 LEU A N 1
ATOM 850 C CA . LEU A 1 126 ? 14.084 28.825 37.181 1.00 16.34 100 LEU A CA 1
ATOM 851 C C . LEU A 1 126 ? 15.216 29.402 36.355 1.00 15.07 100 LEU A C 1
ATOM 852 O O . LEU A 1 126 ? 15.444 29.026 35.186 1.00 15.48 100 LEU A O 1
ATOM 857 N N . LEU A 1 127 ? 15.992 30.280 36.965 1.00 14.60 101 LEU A N 1
ATOM 858 C CA . LEU A 1 127 ? 17.168 30.849 36.307 1.00 16.31 101 LEU A CA 1
ATOM 859 C C . LEU A 1 127 ? 18.227 29.846 35.929 1.00 16.82 101 LEU A C 1
ATOM 860 O O . LEU A 1 127 ? 18.681 29.879 34.803 1.00 16.53 101 LEU A O 1
ATOM 865 N N . SER A 1 128 ? 18.569 28.927 36.805 1.00 18.62 102 SER A N 1
ATOM 866 C CA A SER A 1 128 ? 19.559 27.923 36.448 0.50 19.78 102 SER A CA 1
ATOM 867 C CA B SER A 1 128 ? 19.545 27.897 36.456 0.50 21.44 102 SER A CA 1
ATOM 868 C C . SER A 1 128 ? 19.078 27.055 35.267 1.00 19.90 102 SER A C 1
ATOM 869 O O . SER A 1 128 ? 19.874 26.736 34.402 1.00 21.83 102 SER A O 1
ATOM 874 N N . GLN A 1 129 ? 17.792 26.703 35.225 1.00 16.88 103 GLN A N 1
ATOM 875 C CA A GLN A 1 129 ? 17.210 25.883 34.184 0.50 17.27 103 GLN A CA 1
ATOM 876 C CA B GLN A 1 129 ? 17.228 25.881 34.163 0.50 18.45 103 GLN A CA 1
ATOM 877 C C . GLN A 1 129 ? 17.298 26.627 32.846 1.00 19.38 103 GLN A C 1
ATOM 878 O O . GLN A 1 129 ? 17.752 26.077 31.810 1.00 16.42 103 GLN A O 1
ATOM 889 N N . LEU A 1 130 ? 16.832 27.872 32.855 1.00 14.91 104 LEU A N 1
ATOM 890 C CA . LEU A 1 130 ? 16.925 28.706 31.63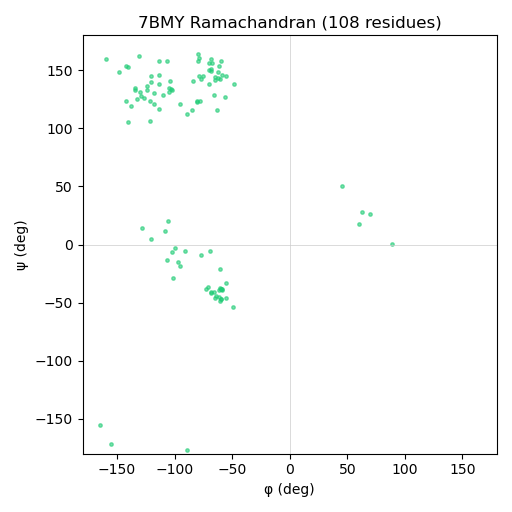8 1.00 16.16 104 LEU A CA 1
ATOM 891 C C . LEU A 1 130 ? 18.347 28.910 31.162 1.00 17.07 104 LEU A C 1
ATOM 892 O O . LEU A 1 130 ? 18.586 28.901 29.918 1.00 19.37 104 LEU A O 1
ATOM 897 N N . LEU A 1 131 ? 19.297 29.079 32.101 1.00 17.83 105 LEU A N 1
ATOM 898 C CA . LEU A 1 131 ? 20.705 29.384 31.731 1.00 20.12 105 LEU A CA 1
ATOM 899 C C . LEU A 1 131 ? 21.357 28.150 31.037 1.00 24.37 105 LEU A C 1
ATOM 900 O O . LEU A 1 131 ? 22.023 28.281 30.007 1.00 26.35 105 LEU A O 1
ATOM 905 N N . ALA A 1 132 ? 21.094 26.975 31.573 1.00 24.21 106 ALA A N 1
ATOM 906 C CA . ALA A 1 132 ? 21.565 25.742 30.966 1.00 27.31 106 ALA A CA 1
ATOM 907 C C . ALA A 1 132 ? 20.819 25.398 29.650 1.00 28.63 106 ALA A C 1
ATOM 908 O O . ALA A 1 132 ? 21.462 24.918 28.709 1.00 35.09 106 ALA A O 1
ATOM 910 N N . ALA A 1 133 ? 19.513 25.680 29.562 1.00 29.39 107 ALA A N 1
ATOM 911 C CA . ALA A 1 133 ? 18.677 25.462 28.339 1.00 34.23 107 ALA A CA 1
ATOM 912 C C . ALA A 1 133 ? 19.165 26.285 27.126 1.00 38.53 107 ALA A C 1
ATOM 913 O O . ALA A 1 133 ? 19.126 25.791 25.979 1.00 38.88 107 ALA A O 1
ATOM 915 N N . ALA A 1 134 ? 19.580 27.522 27.379 1.00 33.14 108 ALA A N 1
ATOM 916 C CA . ALA A 1 134 ? 20.211 28.400 26.406 1.00 38.13 108 ALA A CA 1
ATOM 917 C C . ALA A 1 134 ? 21.678 28.051 26.224 1.00 41.55 108 ALA A C 1
ATOM 918 O O . ALA A 1 134 ? 22.066 27.479 25.201 1.00 51.79 108 ALA A O 1
#

B-factor: mean 21.22, std 9.68, range [8.73, 65.88]

InterPro domains:
  IPR005607 BSD domain [PF03909] (151-212)
  IPR005607 BSD domain [PF03909] (230-285)
  IPR005607 BSD domain [PS50858] (149-208)
  IPR005607 BSD domain [PS50858] (229-280)
  IPR005607 BSD domain [SM00751] (149-208)
  IPR005607 BSD domain [SM00751] (229-280)
  IPR011993 PH-like domain superfamily [G3DSA:2.30.29.30] (4-112)
  IPR013876 TFIIH p62 subunit, N-terminal [PF08567] (9-102)
  IPR027079 TFIIH subunit Tfb1/GTF2H1 [PTHR12856] (4-666)
  IPR035925 BSD domain superfamily [G3DSA:1.10.3970.10] (202-283)
  IPR035925 BSD domain superfamily [SSF140383] (229-275)

Nearest PDB structures (foldseek):
  7bmx-assembly1_A  TM=1.008E+00  e=1.115E-19  Thermochaetoides thermophila DSM 1495
  7bmw-assembly1_A  TM=9.805E-01  e=4.743E-18  Thermochaetoides thermophila DSM 1495
  7bmv-assembly1_A  TM=9.934E-01  e=8.928E-17  Thermochaetoides thermophila DSM 1495
  5oqm-assembly1_1  TM=7.704E-01  e=5.991E-05  Saccharomyces cerevisiae S288C
  1v89-assembly1_A  TM=6.229E-01  e=2.414E-03  Homo sapiens